Protein AF-A0A2V7GQC8-F1 (afdb_monomer)

Solvent-accessible surface area (backbone atoms only — not comparable to full-atom values): 3879 Å² total; per-residue (Å²): 90,68,48,78,46,60,38,92,90,44,72,87,44,72,45,77,42,76,34,74,71,22,49,55,54,52,63,66,42,51,67,58,51,51,51,52,54,48,62,77,44,62,87,54,54,70,71,55,50,56,51,50,51,54,52,53,50,51,52,54,58,64,71,75,113

Radius of gyration: 18.57 Å; Cα contacts (8 Å, |Δi|>4): 33; chains: 1; bounding box: 34×20×49 Å

Sequence (65 aa):
MVTRARDATDRRVVRAKITEAGLRLLDSLDDSIDQTVQQILAHVPKQRLRTLSKLLEAARAGLSG

Nearest PDB structures (foldseek):
  3mex-assembly1_B  TM=7.448E-01  e=3.152E-02  Pseudomonas aeruginosa PAO1
  8xzu-assembly1_A  TM=7.467E-01  e=5.127E-02  Escherichia coli O127:H6 str. E2348/69
  3f3x-assembly1_A-2  TM=6.618E-01  e=4.462E-02  Saccharolobus solfataricus
  3bpx-assembly1_A  TM=9.192E-01  e=3.349E-01  unclassified
  3bpv-assembly1_A-2  TM=9.378E-01  e=4.422E-01  unclassified

pLDDT: mean 91.87, std 8.02, range [49.38, 97.0]

Mean predicted aligned error: 6.24 Å

Foldseek 3Di:
DWDWDQDPVHSVDIDIDQDPVNVVVVVVCPVVVVVVVCVVCVVPDPVVVVVVVVVVVVVVVVVVD

Secondary structure (DSSP, 8-state):
-EEEEE-SS-TT-EEEEE-HHHHHHHHHHHHHHHHHHHHHTTTS-HHHHHHHHHHHHHHHHHTT-

Structure (mmCIF, N/CA/C/O backbone):
data_AF-A0A2V7GQC8-F1
#
_entry.id   AF-A0A2V7GQC8-F1
#
loop_
_atom_site.group_PDB
_atom_site.id
_atom_site.type_symbol
_atom_site.label_atom_id
_atom_site.label_alt_id
_atom_site.label_comp_id
_atom_site.label_asym_id
_atom_site.label_entity_id
_atom_site.label_seq_id
_atom_site.pdbx_PDB_ins_code
_atom_site.Cartn_x
_atom_site.Cartn_y
_atom_site.Cartn_z
_atom_site.occupancy
_atom_site.B_iso_or_equiv
_atom_site.auth_seq_id
_atom_site.auth_comp_id
_atom_site.auth_asym_id
_atom_site.auth_atom_id
_atom_site.pdbx_PDB_model_num
ATOM 1 N N . MET A 1 1 ? 9.828 3.691 -11.152 1.00 79.62 1 MET A N 1
ATOM 2 C CA . MET A 1 1 ? 10.562 3.591 -12.440 1.00 79.62 1 MET A CA 1
ATOM 3 C C . MET A 1 1 ? 9.960 2.469 -13.270 1.00 79.62 1 MET A C 1
ATOM 5 O O . MET A 1 1 ? 9.616 1.436 -12.707 1.00 79.62 1 MET A O 1
ATOM 9 N N . VAL A 1 2 ? 9.816 2.660 -14.580 1.00 91.62 2 VAL A N 1
ATOM 10 C CA . VAL A 1 2 ? 9.241 1.654 -15.489 1.00 91.62 2 VAL A CA 1
ATOM 11 C C . VAL A 1 2 ? 10.054 1.592 -16.776 1.00 91.62 2 VAL A C 1
ATOM 13 O O . VAL A 1 2 ? 10.552 2.61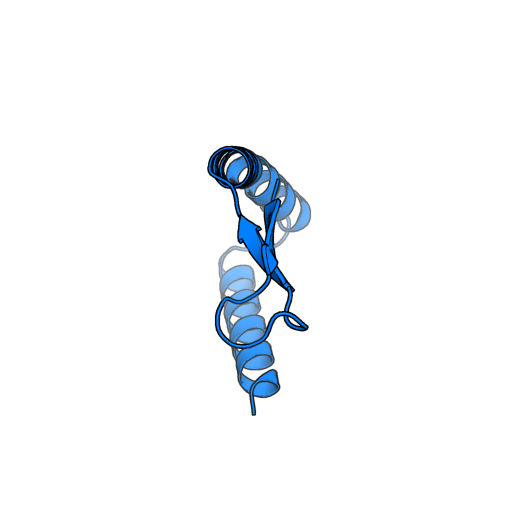7 -17.239 1.00 91.62 2 VAL A O 1
ATOM 16 N N . THR A 1 3 ? 10.179 0.408 -17.364 1.00 90.81 3 THR A N 1
ATOM 17 C CA . THR A 1 3 ? 10.657 0.237 -18.739 1.00 90.81 3 THR A CA 1
ATOM 18 C C . THR A 1 3 ? 9.469 0.088 -19.673 1.00 90.81 3 THR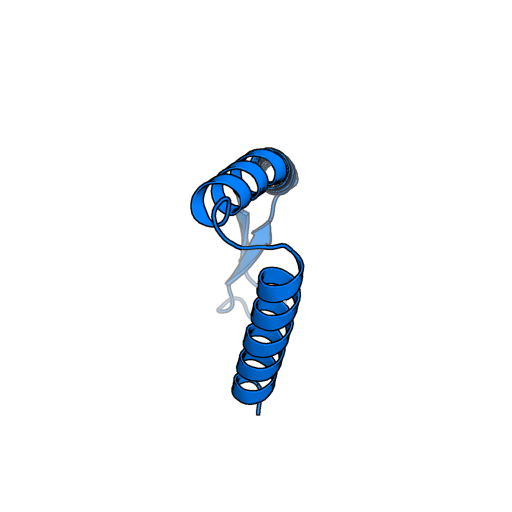 A C 1
ATOM 20 O O . THR A 1 3 ? 8.403 -0.391 -19.284 1.00 90.81 3 THR A O 1
ATOM 23 N N . ARG A 1 4 ? 9.639 0.526 -20.921 1.00 92.00 4 ARG A N 1
ATOM 24 C CA . ARG A 1 4 ? 8.644 0.354 -21.980 1.00 92.00 4 ARG A CA 1
ATOM 25 C C . ARG A 1 4 ? 9.230 -0.527 -23.070 1.00 92.00 4 ARG A C 1
ATOM 27 O O . ARG A 1 4 ? 10.350 -0.282 -23.509 1.00 92.00 4 ARG A O 1
ATOM 34 N N . ALA A 1 5 ? 8.469 -1.516 -23.515 1.00 87.94 5 ALA A N 1
ATOM 35 C CA . ALA A 1 5 ? 8.830 -2.371 -24.637 1.00 87.94 5 ALA A CA 1
ATOM 36 C C . ALA A 1 5 ? 7.638 -2.498 -25.587 1.00 87.94 5 ALA A C 1
ATOM 38 O O . ALA A 1 5 ? 6.488 -2.557 -25.149 1.00 87.94 5 ALA A O 1
ATOM 39 N N . ARG A 1 6 ? 7.908 -2.513 -26.895 1.00 89.69 6 ARG A N 1
ATOM 40 C CA . ARG A 1 6 ? 6.883 -2.842 -27.893 1.00 89.69 6 ARG A CA 1
ATOM 41 C C . ARG A 1 6 ? 6.583 -4.335 -27.815 1.00 89.69 6 ARG A C 1
ATOM 43 O O . ARG A 1 6 ? 7.505 -5.124 -27.613 1.00 89.69 6 ARG A O 1
ATOM 50 N N . ASP A 1 7 ? 5.315 -4.699 -27.946 1.00 89.62 7 ASP A N 1
ATOM 51 C CA . ASP A 1 7 ? 4.898 -6.097 -27.962 1.00 89.62 7 ASP A CA 1
ATOM 52 C C . ASP A 1 7 ? 5.519 -6.816 -29.172 1.00 89.62 7 ASP A C 1
ATOM 54 O O . ASP A 1 7 ? 5.692 -6.231 -30.247 1.00 89.62 7 ASP A O 1
ATOM 58 N N . ALA A 1 8 ? 5.918 -8.071 -28.965 1.00 86.12 8 ALA A N 1
ATOM 59 C CA . ALA A 1 8 ? 6.576 -8.878 -29.987 1.00 86.12 8 ALA A CA 1
ATOM 60 C C . ALA A 1 8 ? 5.607 -9.337 -31.092 1.00 86.12 8 ALA A C 1
ATOM 62 O O . ALA A 1 8 ? 6.040 -9.590 -32.212 1.00 86.12 8 ALA A O 1
ATOM 63 N N . THR A 1 9 ? 4.312 -9.412 -30.779 1.00 89.38 9 THR A N 1
ATOM 64 C CA . THR A 1 9 ? 3.234 -9.860 -31.671 1.00 89.38 9 THR A CA 1
ATOM 65 C C . THR A 1 9 ? 2.607 -8.680 -32.411 1.00 89.38 9 THR A C 1
ATOM 67 O O . THR A 1 9 ? 2.359 -8.768 -33.609 1.00 89.38 9 THR A O 1
ATOM 70 N N . ASP A 1 10 ? 2.401 -7.550 -31.723 1.00 92.12 10 ASP A N 1
ATOM 71 C CA . ASP A 1 10 ? 1.923 -6.303 -32.332 1.00 92.12 10 ASP A CA 1
ATOM 72 C C . ASP A 1 10 ? 2.752 -5.094 -31.881 1.00 92.12 10 ASP A C 1
ATOM 74 O O . ASP A 1 10 ? 2.593 -4.552 -30.787 1.00 92.12 10 ASP A O 1
ATOM 78 N N . ARG A 1 11 ? 3.599 -4.581 -32.778 1.00 87.38 11 ARG A N 1
ATOM 79 C CA . ARG A 1 11 ? 4.500 -3.455 -32.484 1.00 87.38 11 ARG A CA 1
ATOM 80 C C . ARG A 1 11 ? 3.784 -2.131 -32.183 1.00 87.38 11 ARG A C 1
ATOM 82 O O . ARG A 1 11 ? 4.457 -1.190 -31.750 1.00 87.38 11 ARG A O 1
ATOM 89 N N . ARG A 1 12 ? 2.470 -2.030 -32.426 1.00 92.69 12 ARG A N 1
ATOM 90 C CA . ARG A 1 12 ? 1.633 -0.877 -32.046 1.00 92.69 12 ARG A CA 1
ATOM 91 C C . ARG A 1 12 ? 1.315 -0.872 -30.553 1.00 92.69 12 ARG A C 1
ATOM 93 O O . ARG A 1 12 ? 1.066 0.191 -29.989 1.00 92.69 12 ARG A O 1
ATOM 100 N N . VAL A 1 13 ? 1.377 -2.031 -29.903 1.00 88.81 13 VAL A N 1
ATOM 101 C CA . VAL A 1 13 ? 1.184 -2.168 -28.461 1.00 88.81 13 VAL A CA 1
ATOM 102 C C . VAL A 1 13 ? 2.498 -1.865 -27.744 1.00 88.81 13 VAL A C 1
ATOM 104 O O . VAL A 1 13 ? 3.536 -2.466 -28.019 1.00 88.81 13 VAL A O 1
ATOM 107 N N . VAL A 1 14 ? 2.462 -0.932 -26.792 1.00 90.56 14 VAL A N 1
ATOM 108 C CA . VAL A 1 14 ? 3.581 -0.642 -25.886 1.00 90.56 14 VAL A CA 1
ATOM 109 C C . VAL A 1 14 ? 3.204 -1.121 -24.494 1.00 90.56 14 VAL A C 1
ATOM 111 O O . VAL A 1 14 ? 2.256 -0.620 -23.895 1.00 90.56 14 VAL A O 1
ATOM 114 N N . ARG A 1 15 ? 3.968 -2.073 -23.963 1.00 91.44 15 ARG A N 1
ATOM 115 C CA . ARG A 1 15 ? 3.819 -2.559 -22.592 1.00 91.44 15 ARG A CA 1
ATOM 116 C C . ARG A 1 15 ? 4.773 -1.817 -21.673 1.00 91.44 15 ARG A C 1
ATOM 118 O O . ARG A 1 15 ? 5.929 -1.579 -22.026 1.00 91.44 15 ARG A O 1
ATOM 125 N N . ALA A 1 16 ? 4.292 -1.484 -20.482 1.00 93.38 16 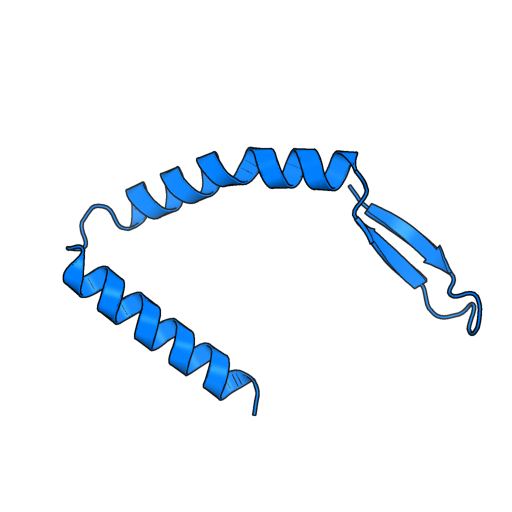ALA A N 1
ATOM 126 C CA . ALA A 1 16 ? 5.129 -1.005 -19.395 1.00 93.38 16 ALA A CA 1
ATOM 127 C C . ALA A 1 16 ? 5.404 -2.157 -18.424 1.00 93.38 16 ALA A C 1
ATOM 129 O O . ALA A 1 16 ? 4.490 -2.900 -18.069 1.00 93.38 16 ALA A O 1
ATOM 130 N N . LYS A 1 17 ? 6.656 -2.294 -17.989 1.00 92.50 17 LYS A N 1
ATOM 131 C CA . LYS A 1 17 ? 7.057 -3.212 -16.923 1.00 92.50 17 LYS A CA 1
ATOM 132 C C . LYS A 1 17 ? 7.709 -2.403 -15.811 1.00 92.50 17 LYS A C 1
ATOM 134 O O . LYS A 1 17 ? 8.548 -1.540 -16.076 1.00 92.50 17 LYS A O 1
ATOM 139 N N . ILE A 1 18 ? 7.316 -2.660 -14.568 1.00 95.44 18 ILE A N 1
ATOM 140 C CA . ILE A 1 18 ? 8.000 -2.074 -13.417 1.00 95.44 18 ILE A CA 1
ATOM 141 C C . ILE A 1 18 ? 9.428 -2.622 -13.342 1.00 95.44 18 ILE A C 1
ATOM 143 O O . ILE A 1 18 ? 9.666 -3.801 -13.608 1.00 95.44 18 ILE A O 1
ATOM 147 N N . THR A 1 19 ? 10.395 -1.753 -13.063 1.00 95.69 19 THR A N 1
ATOM 148 C CA . THR A 1 19 ? 11.789 -2.181 -12.898 1.00 95.69 19 THR A CA 1
ATOM 149 C C . THR A 1 19 ? 12.048 -2.617 -11.464 1.00 95.69 19 THR A C 1
ATOM 151 O O . THR A 1 19 ? 11.348 -2.179 -10.559 1.00 95.69 19 THR A O 1
ATOM 154 N N . GLU A 1 20 ? 13.119 -3.375 -11.235 1.00 94.94 20 GLU A N 1
ATOM 155 C CA . GLU A 1 20 ? 13.588 -3.715 -9.880 1.00 94.94 20 GLU A CA 1
ATOM 156 C C . GLU A 1 20 ? 13.821 -2.475 -9.005 1.00 94.94 20 GLU A C 1
ATOM 158 O O . GLU A 1 20 ? 13.451 -2.435 -7.839 1.00 94.94 20 GLU A O 1
ATOM 163 N N . ALA A 1 21 ? 14.391 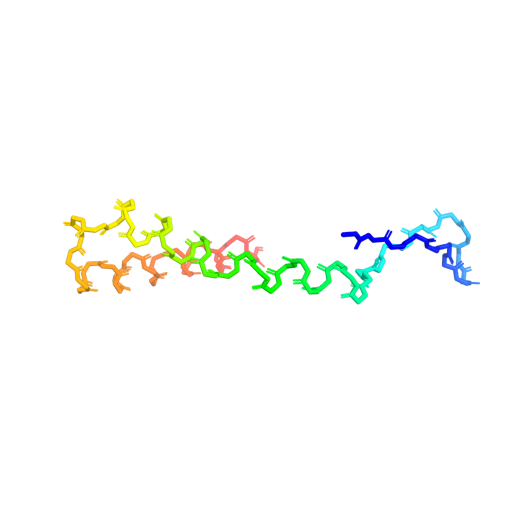-1.409 -9.577 1.00 94.19 21 ALA A N 1
ATOM 164 C CA . ALA A 1 21 ? 14.536 -0.136 -8.871 1.00 94.19 21 ALA A CA 1
ATOM 165 C C . ALA A 1 21 ? 13.178 0.536 -8.591 1.00 94.19 21 ALA A C 1
ATOM 167 O O . ALA A 1 21 ? 13.016 1.213 -7.583 1.00 94.19 21 ALA A O 1
ATOM 168 N N . GLY A 1 22 ? 12.200 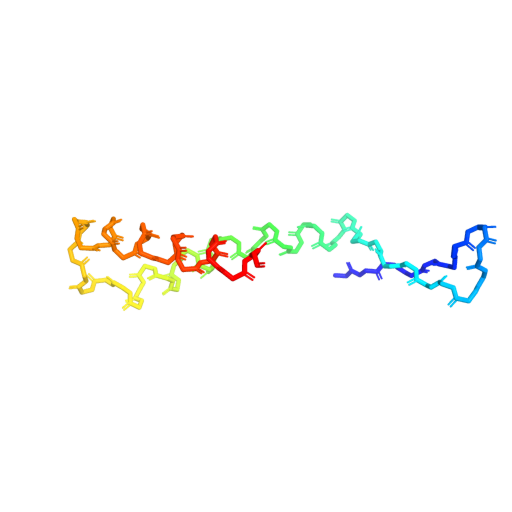0.350 -9.482 1.00 94.00 22 GLY A N 1
ATOM 169 C CA . GLY A 1 22 ? 10.828 0.797 -9.274 1.00 94.00 22 GLY A CA 1
ATOM 170 C C . GLY A 1 22 ? 10.120 0.034 -8.159 1.00 94.00 22 GLY A C 1
ATOM 171 O O . GLY A 1 22 ? 9.402 0.670 -7.401 1.00 94.00 22 GLY A O 1
ATOM 172 N N . LEU A 1 23 ? 10.354 -1.276 -8.049 1.00 96.00 23 LEU A N 1
ATOM 173 C CA . LEU A 1 23 ? 9.842 -2.108 -6.961 1.00 96.00 23 LEU A CA 1
ATOM 174 C C . LEU A 1 23 ? 10.452 -1.694 -5.623 1.00 96.00 23 LEU A C 1
ATOM 176 O O . LEU A 1 23 ? 9.711 -1.353 -4.719 1.00 96.00 23 LEU A O 1
ATOM 180 N N . ARG A 1 24 ? 11.781 -1.558 -5.535 1.00 95.38 24 ARG A N 1
ATOM 181 C CA . ARG A 1 24 ? 12.435 -1.086 -4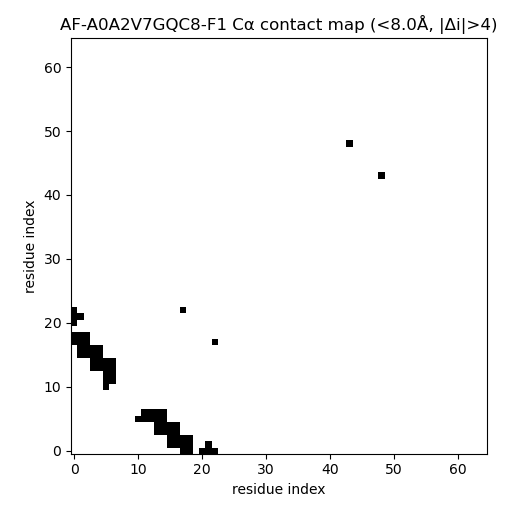.300 1.00 95.38 24 ARG A CA 1
ATOM 182 C C . ARG A 1 24 ? 11.948 0.287 -3.836 1.00 95.38 24 ARG A C 1
ATOM 184 O O . ARG A 1 24 ? 11.855 0.540 -2.641 1.00 95.38 24 ARG A O 1
ATOM 191 N N . LEU A 1 25 ? 11.665 1.189 -4.778 1.00 93.25 25 LEU A N 1
ATOM 192 C CA . LEU A 1 25 ? 11.062 2.477 -4.445 1.00 93.25 25 LEU A CA 1
ATOM 193 C C . LEU A 1 25 ? 9.634 2.296 -3.924 1.00 93.25 25 LEU A C 1
ATOM 195 O O . LEU A 1 25 ? 9.269 2.964 -2.967 1.00 93.25 25 LEU A O 1
ATOM 199 N N . LEU A 1 26 ? 8.840 1.421 -4.545 1.00 93.56 26 LEU A N 1
ATOM 200 C CA . LEU A 1 26 ? 7.484 1.128 -4.091 1.00 93.56 26 LEU A CA 1
ATOM 201 C C . LEU A 1 26 ? 7.492 0.562 -2.664 1.00 93.56 26 LEU A C 1
ATOM 203 O O . LEU A 1 26 ? 6.775 1.097 -1.831 1.00 93.56 26 LEU A O 1
ATOM 207 N N . ASP A 1 27 ? 8.373 -0.395 -2.368 1.00 94.06 27 ASP A N 1
ATOM 208 C CA . ASP A 1 27 ? 8.524 -0.982 -1.027 1.00 94.06 27 ASP A CA 1
ATOM 209 C C . ASP A 1 27 ? 8.866 0.089 0.024 1.00 94.06 27 ASP A C 1
ATOM 211 O O . ASP A 1 27 ? 8.357 0.078 1.139 1.00 94.06 27 ASP A O 1
ATOM 215 N N . SER A 1 28 ? 9.693 1.080 -0.334 1.00 93.12 28 SER A N 1
ATOM 216 C CA . SER A 1 28 ? 10.043 2.174 0.586 1.00 93.12 28 SER A CA 1
ATOM 217 C C . SER A 1 28 ? 8.866 3.092 0.947 1.00 93.12 28 SER A C 1
ATOM 219 O O . SER A 1 28 ? 8.968 3.881 1.887 1.00 93.12 28 SER A O 1
ATOM 221 N N . LEU A 1 29 ? 7.762 3.024 0.196 1.00 94.31 29 LEU A N 1
ATOM 222 C CA . LEU A 1 29 ? 6.571 3.828 0.454 1.00 94.31 29 LEU A CA 1
ATOM 223 C C . LEU A 1 29 ? 5.620 3.166 1.450 1.00 94.31 29 LEU A C 1
ATOM 225 O O . LEU A 1 29 ? 4.818 3.898 2.027 1.00 94.31 29 LEU A O 1
ATOM 229 N N . ASP A 1 30 ? 5.711 1.852 1.680 1.00 90.31 30 ASP A N 1
ATOM 230 C CA . ASP A 1 30 ? 4.768 1.113 2.532 1.00 90.31 30 ASP A CA 1
ATOM 231 C C . ASP A 1 30 ? 4.665 1.747 3.929 1.00 90.31 30 ASP A C 1
ATOM 233 O O . ASP A 1 30 ? 3.580 2.146 4.356 1.00 90.31 30 ASP A O 1
ATOM 237 N N . ASP A 1 31 ? 5.806 1.998 4.577 1.00 90.81 31 ASP A N 1
ATOM 238 C CA . ASP A 1 31 ? 5.851 2.627 5.903 1.00 90.81 31 ASP A CA 1
ATOM 239 C C . ASP A 1 31 ? 5.256 4.046 5.910 1.00 90.81 31 ASP A C 1
ATOM 241 O O . ASP A 1 31 ? 4.551 4.440 6.842 1.00 90.81 31 ASP A O 1
ATOM 245 N N . SER A 1 32 ? 5.527 4.835 4.867 1.00 93.81 32 SER A N 1
ATOM 246 C CA . SER A 1 32 ? 5.048 6.223 4.771 1.00 93.81 32 SER A CA 1
ATOM 247 C C . SER A 1 32 ? 3.537 6.283 4.531 1.00 93.81 32 SER A C 1
ATOM 249 O O . SER A 1 32 ? 2.840 7.142 5.084 1.00 93.81 32 SER A O 1
ATOM 251 N N . ILE A 1 33 ? 3.024 5.363 3.712 1.00 95.06 33 ILE A N 1
ATOM 252 C CA . ILE A 1 33 ? 1.595 5.199 3.443 1.00 95.06 33 ILE A CA 1
ATOM 253 C C . ILE A 1 33 ? 0.892 4.785 4.737 1.00 95.06 33 ILE A C 1
ATOM 255 O O . ILE A 1 33 ? -0.077 5.435 5.135 1.00 95.06 33 ILE A O 1
ATOM 259 N N . ASP A 1 34 ? 1.411 3.771 5.430 1.00 93.12 34 ASP A N 1
ATOM 260 C CA . ASP A 1 34 ? 0.827 3.257 6.667 1.00 93.12 34 ASP A CA 1
ATOM 261 C C . ASP A 1 34 ? 0.767 4.327 7.757 1.00 93.12 34 ASP A C 1
ATOM 263 O O . ASP A 1 34 ? -0.282 4.522 8.377 1.00 93.12 34 ASP A O 1
ATOM 267 N N . GLN A 1 35 ? 1.851 5.080 7.956 1.00 95.44 35 GLN A N 1
ATOM 268 C CA . GLN A 1 35 ? 1.875 6.189 8.913 1.00 95.44 35 GLN A CA 1
ATOM 269 C C . GLN A 1 35 ? 0.836 7.259 8.571 1.00 95.44 35 GLN A C 1
ATOM 271 O O . GLN A 1 35 ? 0.093 7.705 9.448 1.00 95.44 35 GLN A O 1
ATOM 276 N N . THR A 1 36 ? 0.735 7.640 7.297 1.00 96.25 36 THR A N 1
ATOM 277 C CA . THR A 1 36 ? -0.231 8.648 6.842 1.00 96.25 36 THR A CA 1
ATOM 278 C C . THR A 1 36 ? -1.668 8.182 7.084 1.00 96.25 36 THR A C 1
ATOM 280 O O . THR A 1 36 ? -2.489 8.924 7.630 1.00 96.25 36 THR A O 1
ATOM 283 N N . VAL A 1 37 ? -1.983 6.932 6.732 1.00 92.81 37 VAL A N 1
ATOM 284 C CA . VAL A 1 37 ? -3.313 6.342 6.943 1.00 92.81 37 VAL A CA 1
ATOM 285 C C . VAL A 1 37 ? -3.641 6.266 8.434 1.00 92.81 37 VAL A C 1
ATOM 287 O O . VAL A 1 37 ? -4.745 6.640 8.838 1.00 92.81 37 VAL A O 1
ATOM 290 N N . GLN A 1 38 ? -2.683 5.843 9.265 1.00 93.00 38 GLN A N 1
ATOM 291 C CA . GLN A 1 38 ? -2.845 5.809 10.718 1.00 93.00 38 GLN A CA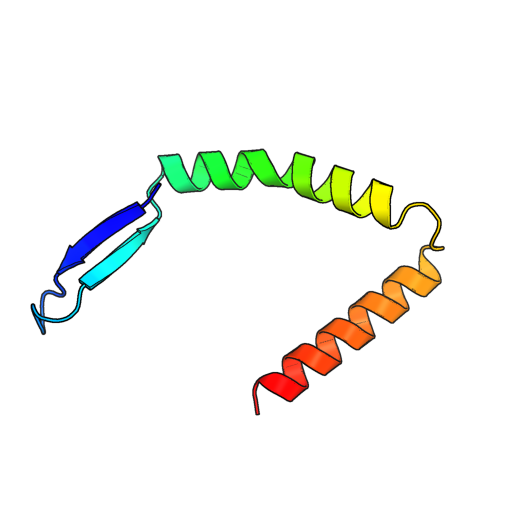 1
ATOM 292 C C . GLN A 1 38 ? -3.115 7.198 11.297 1.00 93.00 38 GLN A C 1
ATOM 294 O O . GLN A 1 38 ? -3.993 7.328 12.144 1.00 93.00 38 GLN A O 1
ATOM 299 N N . GLN A 1 39 ? -2.417 8.235 10.830 1.00 96.00 39 GLN A N 1
ATOM 300 C CA . GLN A 1 39 ? -2.615 9.611 11.289 1.00 96.00 39 GLN A CA 1
ATOM 301 C C . GLN A 1 39 ? -3.996 10.155 10.910 1.00 96.00 39 GLN A C 1
ATOM 303 O O . GLN A 1 39 ? -4.716 10.659 11.773 1.00 96.00 39 GLN A O 1
ATOM 308 N N . ILE A 1 40 ? -4.399 10.014 9.643 1.00 96.81 40 ILE A N 1
ATOM 309 C CA . ILE A 1 40 ? -5.699 10.505 9.153 1.00 96.81 40 ILE A CA 1
ATOM 310 C C . ILE A 1 40 ? -6.851 9.838 9.913 1.00 96.81 40 ILE A C 1
ATOM 312 O O . ILE A 1 40 ? -7.851 10.477 10.243 1.00 96.81 40 ILE A O 1
ATOM 316 N N . LEU A 1 41 ? -6.701 8.551 10.224 1.00 96.25 41 LEU A N 1
ATOM 317 C CA . LEU A 1 41 ? -7.741 7.738 10.841 1.00 96.25 41 LEU A CA 1
ATOM 318 C C . LEU A 1 41 ? -7.552 7.526 12.348 1.00 96.25 41 LEU A C 1
ATOM 320 O O . LEU A 1 41 ? -8.304 6.758 12.947 1.00 96.25 41 LEU A O 1
ATOM 324 N N . ALA A 1 42 ? -6.609 8.232 12.982 1.00 95.50 42 ALA A N 1
ATOM 325 C CA . ALA A 1 42 ? -6.261 8.051 14.395 1.00 95.50 42 ALA A CA 1
ATOM 326 C C . ALA A 1 42 ? -7.459 8.231 15.344 1.00 95.50 42 ALA A C 1
ATOM 328 O O . ALA A 1 42 ? -7.541 7.598 16.394 1.00 95.50 42 ALA A O 1
ATOM 329 N N . HIS A 1 43 ? -8.414 9.079 14.959 1.00 96.50 43 HIS A N 1
ATOM 330 C CA . HIS A 1 43 ? -9.625 9.378 15.722 1.00 96.50 43 HIS A CA 1
ATOM 331 C C . HIS A 1 43 ? -10.717 8.298 15.604 1.00 96.50 43 HIS A C 1
ATOM 333 O O . HIS A 1 43 ? -11.737 8.369 16.292 1.00 96.50 43 HIS A O 1
ATOM 339 N N . VAL A 1 44 ? -10.544 7.300 14.732 1.00 95.69 44 VAL A N 1
ATOM 340 C CA . VAL A 1 44 ? -11.555 6.278 14.457 1.00 95.69 44 VAL A CA 1
ATOM 341 C C . VAL A 1 44 ? -11.251 5.002 15.254 1.00 95.69 44 VAL A C 1
ATOM 343 O O . VAL A 1 44 ? -10.201 4.385 15.072 1.00 95.69 44 VAL A O 1
ATOM 346 N N . PRO A 1 45 ? -12.180 4.515 16.099 1.00 96.00 45 PRO A N 1
ATOM 347 C CA . PRO A 1 45 ? -11.987 3.265 16.827 1.00 96.00 45 PRO A CA 1
ATOM 348 C C . PRO A 1 45 ? -11.797 2.061 15.895 1.00 96.00 45 PRO A C 1
ATOM 350 O O . PRO A 1 45 ? -12.489 1.933 14.881 1.00 96.00 45 PRO A O 1
ATOM 353 N N . LYS A 1 46 ? -10.950 1.100 16.294 1.00 94.12 46 LYS A N 1
ATOM 354 C CA . LYS A 1 46 ? -10.627 -0.106 15.497 1.00 94.12 46 LYS A CA 1
ATOM 355 C C . LYS A 1 46 ? -11.858 -0.859 14.972 1.00 94.12 46 LYS A C 1
ATOM 357 O O . LYS A 1 46 ? -11.846 -1.351 13.847 1.00 94.12 46 LYS A O 1
ATOM 362 N N . GLN A 1 47 ? -12.934 -0.951 15.756 1.00 97.00 47 GLN A N 1
ATOM 363 C CA . GLN A 1 47 ? -14.174 -1.609 15.322 1.00 97.00 47 GLN A CA 1
ATOM 364 C C . GLN A 1 47 ? -14.853 -0.869 14.157 1.00 97.00 47 GLN A C 1
ATOM 366 O O . GLN A 1 47 ? -15.335 -1.502 13.214 1.00 97.00 47 GLN A O 1
ATOM 371 N N . ARG A 1 48 ? -14.859 0.468 14.193 1.00 96.56 48 ARG A N 1
ATOM 372 C CA . ARG A 1 48 ? -15.397 1.291 13.1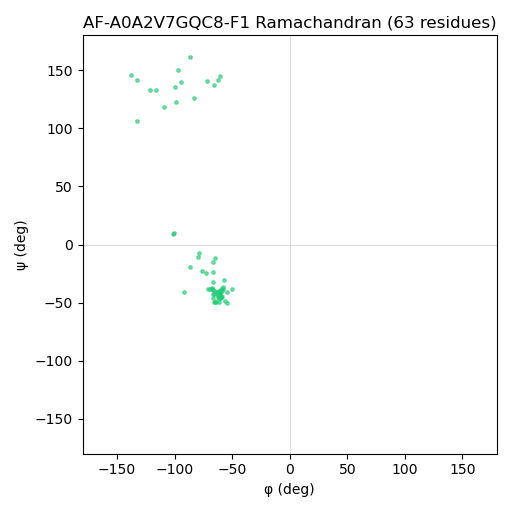05 1.00 96.56 48 ARG A CA 1
ATOM 373 C C . ARG A 1 48 ? -14.509 1.208 11.865 1.00 96.56 48 ARG A C 1
ATOM 375 O O . ARG A 1 48 ? -15.047 1.060 10.776 1.00 96.56 48 ARG A O 1
ATOM 382 N N . LEU A 1 49 ? -13.183 1.168 12.027 1.00 95.94 49 LEU A N 1
ATOM 383 C CA . LEU A 1 49 ? -12.248 0.944 10.914 1.00 95.94 49 LEU A CA 1
ATOM 384 C C . LEU A 1 49 ? -12.483 -0.390 10.200 1.00 95.94 49 LEU A C 1
ATOM 386 O O . LEU A 1 49 ? -12.554 -0.431 8.976 1.00 95.94 49 LEU A O 1
ATOM 390 N N . ARG A 1 50 ? -12.694 -1.476 10.953 1.00 96.31 50 ARG A N 1
ATOM 391 C CA . ARG A 1 50 ? -13.054 -2.784 10.374 1.00 96.31 50 ARG A CA 1
ATOM 392 C C . ARG A 1 50 ? -14.349 -2.723 9.568 1.00 96.31 50 ARG A C 1
ATOM 394 O O . ARG A 1 50 ? -14.452 -3.353 8.522 1.00 96.31 50 ARG A O 1
ATOM 401 N N . THR A 1 51 ? -15.331 -1.975 10.063 1.00 97.00 51 THR A N 1
ATOM 402 C CA . THR A 1 51 ? -16.611 -1.786 9.367 1.00 97.00 51 THR A CA 1
ATOM 403 C C . THR A 1 51 ? -16.412 -0.994 8.077 1.00 97.00 51 THR A C 1
ATOM 405 O O . THR A 1 51 ? -16.887 -1.413 7.027 1.00 97.00 51 THR A O 1
ATOM 408 N N . LEU A 1 52 ? -15.644 0.097 8.134 1.00 95.38 52 LEU A N 1
ATOM 409 C CA . LEU A 1 52 ? -15.303 0.913 6.972 1.00 95.38 52 LEU A CA 1
ATOM 410 C C . LEU A 1 52 ? -14.575 0.100 5.887 1.00 95.38 52 LEU A C 1
ATOM 412 O O . LEU A 1 52 ? -14.964 0.182 4.726 1.00 95.38 52 LEU A O 1
ATOM 416 N N . SER A 1 53 ? -13.588 -0.729 6.253 1.00 95.50 53 SER A N 1
ATOM 417 C CA . SER A 1 53 ? -12.872 -1.593 5.294 1.00 95.50 53 SER A CA 1
ATOM 418 C C . SER A 1 53 ? -13.828 -2.503 4.524 1.00 95.50 53 SER A C 1
ATOM 420 O O . SER A 1 53 ? -13.812 -2.510 3.296 1.00 95.50 53 SER A O 1
ATOM 422 N N . LYS A 1 54 ? -14.733 -3.190 5.236 1.00 96.75 54 LYS A N 1
ATOM 423 C CA . LYS A 1 54 ? -15.727 -4.087 4.627 1.00 96.75 54 LYS A CA 1
ATOM 424 C C . LYS A 1 54 ? -16.660 -3.364 3.658 1.00 96.75 54 LYS A C 1
ATOM 426 O O . LYS A 1 54 ? -16.983 -3.901 2.603 1.00 96.75 54 LYS A O 1
ATOM 431 N N . LEU A 1 55 ? -17.094 -2.149 3.999 1.00 96.81 55 LEU A N 1
ATOM 432 C CA . LEU A 1 55 ? -17.950 -1.347 3.119 1.00 96.81 55 LEU A CA 1
ATOM 433 C C . LEU A 1 55 ? -17.212 -0.937 1.839 1.00 96.81 55 LEU A C 1
ATOM 435 O O . LEU A 1 55 ? -17.774 -1.030 0.751 1.00 96.81 55 LEU A O 1
ATOM 439 N N . LEU A 1 56 ? -15.944 -0.532 1.955 1.00 95.69 56 LEU A N 1
ATOM 440 C CA . LEU A 1 56 ? -15.116 -0.180 0.800 1.00 95.69 56 LEU A CA 1
ATOM 441 C C . LEU A 1 56 ? -14.804 -1.398 -0.082 1.00 95.69 56 LEU A C 1
ATOM 443 O O . LEU A 1 56 ? -14.778 -1.278 -1.305 1.00 95.69 56 LEU A O 1
ATOM 447 N N . GLU A 1 57 ? -14.583 -2.568 0.519 1.00 96.50 57 GLU A N 1
ATOM 448 C CA . GLU A 1 57 ? -14.430 -3.838 -0.201 1.00 96.50 57 GLU A CA 1
ATOM 449 C C . GLU A 1 57 ? -15.694 -4.185 -0.995 1.00 96.50 57 GLU A C 1
ATOM 451 O O . GLU A 1 57 ? -15.603 -4.437 -2.196 1.00 96.50 57 GLU A O 1
ATOM 456 N N . ALA A 1 58 ? -16.869 -4.119 -0.361 1.00 95.25 58 ALA A N 1
ATOM 457 C CA . ALA A 1 58 ? -18.147 -4.376 -1.022 1.00 95.25 58 ALA A CA 1
ATOM 458 C C . ALA A 1 58 ? -18.415 -3.391 -2.173 1.00 95.25 58 ALA A C 1
ATOM 460 O O . ALA A 1 58 ? -18.826 -3.805 -3.255 1.00 95.25 58 ALA A O 1
ATOM 461 N N . ALA A 1 59 ? -18.125 -2.100 -1.975 1.00 95.69 59 ALA A N 1
ATOM 462 C CA . ALA A 1 59 ? -18.273 -1.085 -3.015 1.00 95.69 59 ALA A CA 1
ATOM 463 C C . ALA A 1 59 ? -17.362 -1.354 -4.228 1.00 95.69 59 ALA A C 1
ATOM 465 O O . ALA A 1 59 ? -17.815 -1.260 -5.365 1.00 95.69 59 ALA A O 1
ATOM 466 N N . ARG A 1 60 ? -16.096 -1.741 -4.009 1.00 95.38 60 ARG A N 1
ATOM 467 C CA . ARG A 1 60 ? -15.169 -2.100 -5.102 1.00 95.38 60 ARG A CA 1
ATOM 468 C C . ARG A 1 60 ? -15.591 -3.365 -5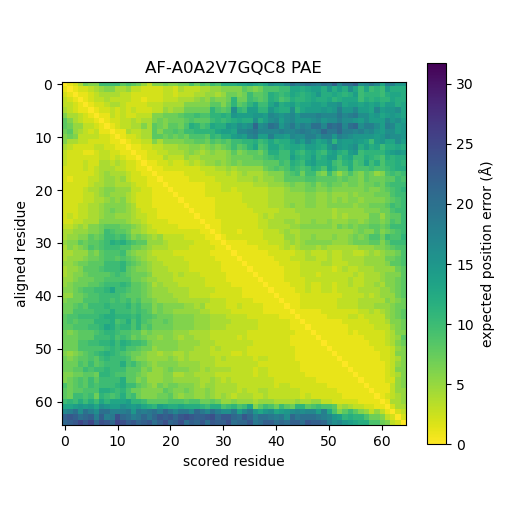.844 1.00 95.38 60 ARG A C 1
ATOM 470 O O . ARG A 1 60 ? -15.467 -3.416 -7.065 1.00 95.38 60 ARG A O 1
ATOM 477 N N . ALA A 1 61 ? -16.099 -4.364 -5.124 1.00 93.00 61 ALA A N 1
ATOM 478 C CA . ALA A 1 61 ? -16.631 -5.574 -5.741 1.00 93.00 61 ALA A CA 1
ATOM 479 C C . ALA A 1 61 ? -17.846 -5.254 -6.628 1.00 93.00 61 ALA A C 1
ATOM 481 O O . ALA A 1 61 ? -17.929 -5.747 -7.748 1.00 93.00 61 ALA A O 1
ATOM 482 N N . GLY A 1 62 ? -18.733 -4.365 -6.168 1.00 87.56 62 GLY A N 1
ATOM 483 C CA . GLY A 1 62 ? -19.884 -3.897 -6.945 1.00 87.56 62 GLY A CA 1
ATOM 484 C C . GLY A 1 62 ? -19.528 -3.056 -8.177 1.00 87.56 62 GLY A C 1
ATOM 485 O O . GLY A 1 62 ? -20.313 -3.012 -9.111 1.00 87.56 62 GLY A O 1
ATOM 486 N N . LEU A 1 63 ? -18.350 -2.421 -8.210 1.00 68.62 63 LEU A N 1
ATOM 487 C CA . LEU A 1 63 ? -17.839 -1.680 -9.377 1.00 68.62 63 LEU A CA 1
ATOM 488 C C . LEU A 1 63 ? -17.232 -2.585 -10.463 1.00 68.62 63 LEU A C 1
ATOM 490 O O . LEU A 1 63 ? -16.898 -2.099 -11.539 1.00 68.62 63 LEU A O 1
ATOM 494 N N . SER A 1 64 ? -17.033 -3.872 -10.165 1.00 59.84 64 SER A N 1
ATOM 495 C CA . SER A 1 64 ? -16.405 -4.841 -11.074 1.00 59.84 64 SER A CA 1
ATOM 496 C C . SER A 1 64 ? -17.421 -5.735 -11.805 1.00 59.84 64 SER A C 1
ATOM 498 O O . SER A 1 64 ? -17.012 -6.719 -12.422 1.00 59.84 64 SER A O 1
ATOM 500 N N . GLY A 1 65 ? -18.720 -5.422 -11.715 1.00 49.38 65 GLY A N 1
ATOM 501 C CA . GLY A 1 65 ? -19.814 -6.061 -12.459 1.00 49.38 65 GLY A CA 1
ATOM 502 C C . GLY A 1 65 ? -20.490 -5.076 -13.399 1.00 49.38 65 GLY A C 1
ATOM 503 O O . GLY A 1 65 ? -20.976 -5.540 -14.451 1.00 49.38 65 GLY A O 1
#